Protein AF-A4C3D7-F1 (afdb_monomer)

Organism: NCBI:txid87626

Solvent-accessible surface area (backbone atoms only — not comparable to full-atom values): 3164 Å² total; per-residue (Å²): 136,90,85,78,89,84,52,82,85,48,39,71,60,48,48,54,53,49,51,55,51,43,66,73,72,43,81,86,60,51,71,67,60,51,61,62,46,50,60,49,42,62,75,51,50,62,80,73,108

Secondary structure (DSSP, 8-state):
-------GGGHHHHHHHHHHHHHHH-TTS-HHHHHHHHHHIIIIIGGG-

pLDDT: mean 93.72, std 5.58, range [69.81, 98.25]

Foldseek 3Di:
DDDDDDDLVCLVVVLVVVLVVCVVPVVVDDPVNSVVVSVCCSPPVVVVD

Radius of gyration: 11.98 Å; Cα contacts (8 Å, |Δi|>4): 14; chains: 1; bounding box: 36×16×26 Å

Structure (mmCIF, N/CA/C/O backbone):
data_AF-A4C3D7-F1
#
_entry.id   AF-A4C3D7-F1
#
loop_
_atom_site.group_PDB
_atom_site.id
_atom_site.type_symbol
_atom_site.label_atom_id
_atom_site.label_alt_id
_atom_site.label_comp_id
_atom_site.label_asym_id
_atom_site.label_entity_id
_atom_site.label_seq_id
_atom_site.pdbx_PDB_ins_code
_atom_site.Cartn_x
_atom_site.Cartn_y
_atom_site.Cartn_z
_atom_site.occupancy
_atom_site.B_iso_or_equiv
_atom_site.auth_seq_id
_atom_site.auth_comp_id
_atom_site.auth_asym_id
_atom_site.auth_atom_id
_atom_site.pdbx_PDB_model_num
ATOM 1 N N . MET A 1 1 ? -24.327 3.856 -4.547 1.00 69.81 1 MET A N 1
ATOM 2 C CA . MET A 1 1 ? -22.890 3.655 -4.280 1.00 69.81 1 MET A CA 1
ATOM 3 C C . MET A 1 1 ? -22.729 3.733 -2.778 1.00 69.81 1 MET A C 1
ATOM 5 O O . MET A 1 1 ? -23.052 4.775 -2.224 1.00 69.81 1 MET A O 1
ATOM 9 N N . ASN A 1 2 ? -22.367 2.628 -2.128 1.00 85.50 2 ASN A N 1
ATOM 10 C CA . ASN A 1 2 ? -22.140 2.612 -0.685 1.00 85.50 2 ASN A CA 1
ATOM 11 C C . ASN A 1 2 ? -20.649 2.844 -0.461 1.00 85.50 2 ASN A C 1
ATOM 13 O O . ASN A 1 2 ? -19.835 2.105 -1.008 1.00 85.50 2 ASN A O 1
ATOM 17 N N . ILE A 1 3 ? -20.315 3.898 0.276 1.00 87.25 3 ILE A N 1
ATOM 18 C CA . ILE A 1 3 ? -18.949 4.206 0.692 1.00 87.25 3 ILE A CA 1
ATOM 19 C C . ILE A 1 3 ? -18.899 3.943 2.192 1.00 87.25 3 ILE A C 1
ATOM 21 O O . ILE A 1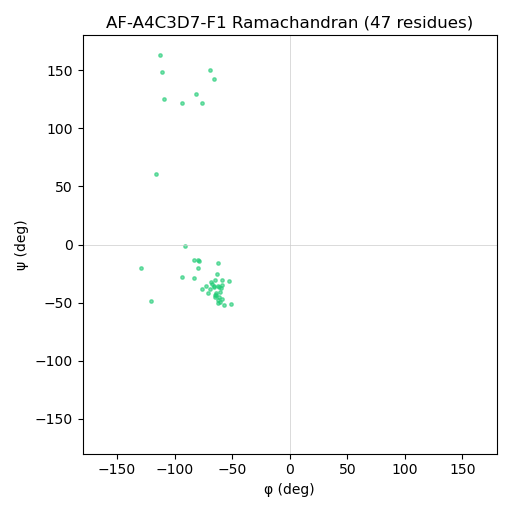 3 ? -19.728 4.472 2.934 1.00 87.25 3 ILE A O 1
ATOM 25 N N . GLU A 1 4 ? -17.960 3.110 2.619 1.00 89.19 4 GLU A N 1
ATOM 26 C CA . GLU A 1 4 ? -17.780 2.728 4.018 1.00 89.19 4 GLU A CA 1
ATOM 27 C C . GLU A 1 4 ? -16.478 3.318 4.560 1.00 89.19 4 GLU A C 1
ATOM 29 O O . GLU A 1 4 ? -15.510 3.499 3.820 1.00 89.19 4 GLU A O 1
ATOM 34 N N . ILE A 1 5 ? -16.462 3.630 5.858 1.00 89.31 5 ILE A N 1
ATOM 35 C CA . ILE A 1 5 ? -15.245 4.078 6.536 1.00 89.31 5 ILE A CA 1
ATOM 36 C C . ILE A 1 5 ? -14.359 2.858 6.778 1.00 89.31 5 ILE A C 1
ATOM 38 O O . ILE A 1 5 ? -14.764 1.909 7.454 1.00 89.31 5 ILE A O 1
ATOM 42 N N . VAL A 1 6 ? -13.147 2.925 6.240 1.00 90.44 6 VAL A N 1
ATOM 43 C CA . VAL A 1 6 ? -12.089 1.931 6.428 1.00 90.44 6 VAL A CA 1
ATOM 44 C C . VAL A 1 6 ? -11.632 1.901 7.886 1.00 90.44 6 VAL A C 1
ATOM 46 O O . VAL A 1 6 ? -11.520 2.934 8.547 1.00 90.44 6 VAL A O 1
ATOM 49 N N . LYS A 1 7 ? -11.340 0.703 8.393 1.00 91.94 7 LYS A N 1
ATOM 50 C CA . LYS A 1 7 ? -10.687 0.480 9.688 1.00 91.94 7 LYS A CA 1
ATOM 51 C C . LYS A 1 7 ? -9.298 -0.109 9.462 1.00 91.94 7 LYS A C 1
ATOM 53 O O . LYS A 1 7 ? -9.037 -0.736 8.441 1.00 91.94 7 LYS A O 1
ATOM 58 N N . LYS A 1 8 ? -8.439 -0.052 10.486 1.00 90.88 8 LYS A N 1
ATOM 59 C CA . LYS A 1 8 ? -7.104 -0.684 10.446 1.00 90.88 8 LYS A CA 1
ATOM 60 C C . LYS A 1 8 ? -7.121 -2.166 10.058 1.00 90.88 8 LYS A C 1
ATOM 62 O O . LYS A 1 8 ? -6.187 -2.647 9.430 1.00 90.88 8 LYS A O 1
ATOM 67 N N . ALA A 1 9 ? -8.184 -2.893 10.404 1.00 92.62 9 ALA A N 1
ATOM 68 C CA . ALA A 1 9 ? -8.342 -4.296 10.021 1.00 92.62 9 ALA A CA 1
ATOM 69 C C . ALA A 1 9 ? -8.435 -4.499 8.494 1.00 92.62 9 ALA A C 1
ATOM 71 O O . ALA A 1 9 ? -8.067 -5.560 7.997 1.00 92.62 9 ALA A O 1
ATOM 72 N N . ASP A 1 10 ? -8.877 -3.482 7.752 1.00 94.44 10 ASP A N 1
ATOM 73 C CA . ASP A 1 10 ? -9.009 -3.530 6.297 1.00 94.44 10 ASP A CA 1
ATOM 74 C C . ASP A 1 10 ? -7.682 -3.227 5.581 1.00 94.44 10 ASP A C 1
ATOM 76 O O . ASP A 1 10 ? -7.552 -3.512 4.391 1.00 94.44 10 ASP A O 1
ATOM 80 N N . HIS A 1 11 ? -6.669 -2.700 6.283 1.00 94.81 11 HIS A N 1
ATOM 81 C CA . HIS A 1 11 ? -5.392 -2.290 5.686 1.00 94.81 11 HIS A CA 1
ATOM 82 C C . HIS A 1 11 ? -4.669 -3.446 4.985 1.00 94.81 11 HIS A C 1
ATOM 84 O O . HIS A 1 11 ? -4.070 -3.247 3.930 1.00 94.81 11 HIS A O 1
ATOM 90 N N . LEU A 1 12 ? -4.779 -4.670 5.514 1.00 94.88 12 LEU A N 1
ATOM 91 C CA . LEU A 1 12 ? -4.211 -5.863 4.877 1.00 94.88 12 LEU A CA 1
ATOM 92 C C . LEU A 1 12 ? -4.838 -6.1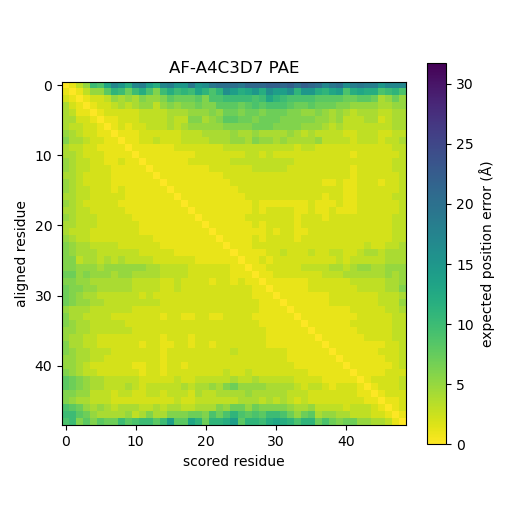43 3.507 1.00 94.88 12 LEU A C 1
ATOM 94 O O . LEU A 1 12 ? -4.151 -6.545 2.577 1.00 94.88 12 LEU A O 1
ATOM 98 N N . LYS A 1 13 ? -6.135 -5.880 3.353 1.00 95.44 13 LYS A N 1
ATOM 99 C CA . LYS A 1 13 ? -6.809 -6.019 2.062 1.00 95.44 13 LYS A CA 1
ATOM 100 C C . LYS A 1 13 ? -6.472 -4.852 1.135 1.00 95.44 13 LYS A C 1
ATOM 102 O O . LYS A 1 13 ? -6.307 -5.036 -0.068 1.00 95.44 13 LYS A O 1
ATOM 107 N N . LEU A 1 14 ? -6.366 -3.645 1.684 1.00 95.38 14 LEU A N 1
ATOM 108 C CA . LEU A 1 14 ? -6.035 -2.450 0.911 1.00 95.38 14 LEU A CA 1
ATOM 109 C C . LEU A 1 14 ? -4.617 -2.502 0.343 1.00 95.38 14 LEU A C 1
ATOM 111 O O . LEU A 1 14 ? -4.424 -2.076 -0.793 1.00 95.38 14 LEU A O 1
ATOM 115 N N . ILE A 1 15 ? -3.644 -3.056 1.076 1.00 97.00 15 ILE A N 1
ATOM 116 C CA . ILE A 1 15 ? -2.268 -3.158 0.573 1.00 97.00 15 ILE A CA 1
ATOM 117 C C . ILE A 1 15 ? -2.157 -4.133 -0.605 1.00 97.00 15 ILE A C 1
ATOM 119 O O . ILE A 1 15 ? -1.411 -3.863 -1.541 1.00 97.00 15 ILE A O 1
ATOM 123 N N . GLU A 1 16 ? -2.943 -5.214 -0.623 1.00 97.44 16 GLU A N 1
ATOM 124 C CA . GLU A 1 16 ? -3.014 -6.132 -1.771 1.00 97.44 16 GLU A CA 1
ATOM 125 C C . GLU A 1 16 ? -3.603 -5.444 -3.011 1.00 97.44 16 GLU A C 1
ATOM 127 O O . GLU A 1 16 ? -3.082 -5.583 -4.119 1.00 97.44 16 GLU A O 1
ATOM 132 N N . ILE A 1 17 ? -4.671 -4.659 -2.825 1.00 96.88 17 ILE A N 1
ATOM 133 C CA . ILE A 1 17 ? -5.302 -3.893 -3.909 1.00 96.88 17 ILE A CA 1
ATOM 134 C C . ILE A 1 17 ? -4.338 -2.833 -4.445 1.00 96.88 17 ILE A C 1
ATOM 136 O O . ILE A 1 17 ? -4.197 -2.688 -5.663 1.00 96.88 17 ILE A O 1
ATOM 140 N N . TRP A 1 18 ? -3.672 -2.103 -3.549 1.00 97.12 18 TRP A N 1
ATOM 141 C CA . TRP A 1 18 ? -2.654 -1.120 -3.902 1.00 97.12 18 TRP A CA 1
ATOM 142 C C . TRP A 1 18 ? -1.533 -1.768 -4.716 1.00 97.12 18 TRP A C 1
ATOM 144 O O . TRP A 1 18 ? -1.270 -1.321 -5.831 1.00 97.12 18 TRP A O 1
ATOM 154 N N . GLU A 1 19 ? -0.949 -2.865 -4.230 1.00 97.69 19 GLU A N 1
ATOM 155 C CA . GLU A 1 19 ? 0.136 -3.562 -4.923 1.00 97.69 19 GLU A CA 1
ATOM 156 C C . GLU A 1 19 ? -0.302 -4.024 -6.318 1.00 97.69 19 GLU A C 1
ATOM 158 O O . GLU A 1 19 ? 0.391 -3.771 -7.304 1.00 97.69 19 GLU A O 1
ATOM 163 N N . SER A 1 20 ? -1.479 -4.649 -6.429 1.00 97.94 20 SER A N 1
ATOM 164 C CA . SER A 1 20 ? -2.002 -5.092 -7.724 1.00 97.94 20 SER A CA 1
ATOM 165 C C . SER A 1 20 ? -2.234 -3.924 -8.686 1.00 97.94 20 SER A C 1
ATOM 167 O O . SER A 1 20 ? -2.018 -4.077 -9.887 1.00 97.94 20 SER A O 1
ATOM 169 N N . SER A 1 21 ? -2.677 -2.773 -8.180 1.00 97.94 21 SER A N 1
ATOM 170 C CA . SER A 1 21 ? -2.930 -1.579 -8.994 1.00 97.94 21 SER A CA 1
ATOM 171 C C . SER A 1 21 ? -1.626 -0.953 -9.486 1.00 97.94 21 SER A C 1
ATOM 173 O O . SER A 1 21 ? -1.524 -0.585 -10.657 1.00 97.94 21 SER A O 1
ATOM 175 N N . VAL A 1 22 ? -0.615 -0.880 -8.613 1.00 97.56 22 VAL A N 1
ATOM 176 C CA . VAL A 1 22 ? 0.726 -0.384 -8.947 1.00 97.56 22 VAL A CA 1
ATOM 177 C C . VAL A 1 22 ? 1.357 -1.279 -10.008 1.00 97.56 22 VAL A C 1
ATOM 179 O O . VAL A 1 22 ? 1.726 -0.779 -11.064 1.00 97.56 22 VAL A O 1
ATOM 182 N N . ARG A 1 23 ? 1.362 -2.604 -9.818 1.00 97.38 23 ARG A N 1
ATOM 183 C CA . ARG A 1 23 ? 1.905 -3.555 -10.808 1.00 97.38 23 ARG A CA 1
ATOM 184 C C . ARG A 1 23 ? 1.218 -3.486 -12.172 1.00 97.38 23 ARG A C 1
ATOM 186 O O . ARG A 1 23 ? 1.847 -3.770 -13.183 1.00 97.38 23 ARG A O 1
ATOM 193 N N . ALA A 1 24 ? -0.065 -3.130 -12.209 1.00 98.25 24 ALA A N 1
ATOM 194 C CA . ALA A 1 24 ? -0.824 -3.034 -13.453 1.00 98.25 24 ALA A CA 1
ATOM 195 C C . ALA A 1 24 ? -0.578 -1.731 -14.234 1.00 98.25 24 ALA A C 1
ATOM 197 O O . ALA A 1 24 ? -0.897 -1.673 -15.419 1.00 98.25 24 ALA A O 1
ATOM 198 N N . THR A 1 25 ? -0.074 -0.678 -13.583 1.00 98.00 25 THR A N 1
ATOM 199 C CA . THR A 1 25 ? -0.047 0.681 -14.160 1.00 98.00 25 THR A CA 1
ATOM 200 C C . THR A 1 25 ? 1.315 1.373 -14.097 1.00 98.00 2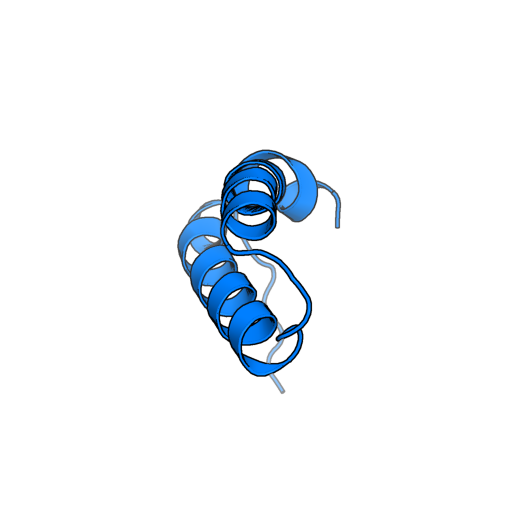5 THR A C 1
ATOM 202 O O . THR A 1 25 ? 1.543 2.307 -14.858 1.00 98.00 25 THR A O 1
ATOM 205 N N . HIS A 1 26 ? 2.211 0.929 -13.216 1.00 97.19 26 HIS A N 1
ATOM 206 C CA . HIS A 1 26 ? 3.539 1.496 -12.981 1.00 97.19 26 HIS A CA 1
ATOM 207 C C . HIS A 1 26 ? 4.612 0.463 -13.350 1.00 97.19 26 HIS A C 1
ATOM 209 O O . HIS A 1 26 ? 5.405 0.038 -12.514 1.00 97.19 26 HIS A O 1
ATOM 215 N N . ASP A 1 27 ? 4.629 0.050 -14.616 1.00 95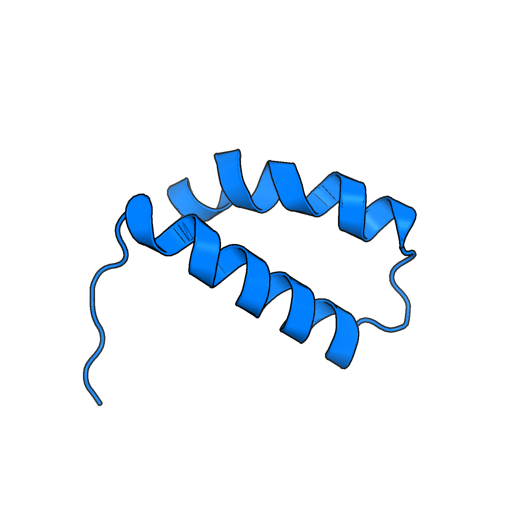.94 27 ASP A N 1
ATOM 216 C CA . ASP A 1 27 ? 5.634 -0.862 -15.185 1.00 95.94 27 ASP A CA 1
ATOM 217 C C . ASP A 1 27 ? 7.069 -0.301 -15.148 1.00 95.94 27 ASP A C 1
ATOM 219 O O . ASP A 1 27 ? 8.038 -1.046 -15.279 1.00 95.94 27 ASP A O 1
ATOM 223 N N . PHE A 1 28 ? 7.204 1.008 -14.938 1.00 96.44 28 PHE A N 1
ATOM 224 C CA . PHE A 1 28 ? 8.471 1.707 -14.747 1.00 96.44 28 PHE A CA 1
ATOM 225 C C . PHE A 1 28 ? 9.065 1.570 -13.336 1.00 96.44 28 PHE A C 1
ATOM 227 O O . PHE A 1 28 ? 10.222 1.943 -13.141 1.00 96.44 28 PHE A O 1
ATOM 234 N N . LEU A 1 29 ? 8.290 1.111 -12.347 1.00 97.00 29 LEU A N 1
ATOM 235 C CA . LEU A 1 29 ? 8.748 0.975 -10.965 1.00 97.00 29 LEU A CA 1
ATOM 236 C C . LEU A 1 29 ? 9.534 -0.330 -10.806 1.00 97.00 29 LEU A C 1
ATOM 238 O O . LEU A 1 29 ? 9.049 -1.399 -11.186 1.00 97.00 29 LEU A O 1
ATOM 242 N N . ALA A 1 30 ? 10.734 -0.258 -10.230 1.00 97.25 30 ALA A N 1
ATOM 243 C CA . ALA A 1 30 ? 11.509 -1.457 -9.949 1.00 97.25 30 ALA A CA 1
ATOM 244 C C . ALA A 1 30 ? 10.856 -2.277 -8.825 1.00 97.25 30 ALA A C 1
ATOM 246 O O . ALA A 1 30 ? 10.219 -1.745 -7.915 1.00 97.25 30 ALA A O 1
ATOM 247 N N . GLU A 1 31 ? 11.038 -3.598 -8.874 1.00 96.75 31 GLU A N 1
ATOM 248 C CA . GLU A 1 31 ? 10.488 -4.499 -7.856 1.00 96.75 31 GLU A CA 1
ATOM 249 C C . GLU A 1 31 ? 11.027 -4.173 -6.457 1.00 96.75 31 GLU A C 1
ATOM 251 O O . GLU A 1 31 ? 10.283 -4.235 -5.484 1.00 96.75 31 GLU A O 1
ATOM 256 N N . GLU A 1 32 ? 12.305 -3.798 -6.362 1.00 97.12 32 GLU A N 1
ATOM 257 C CA . GLU A 1 32 ? 12.941 -3.405 -5.102 1.00 97.12 32 GLU A CA 1
ATOM 258 C C . GLU A 1 32 ? 12.253 -2.185 -4.477 1.00 97.12 32 GLU A C 1
ATOM 260 O O . GLU A 1 32 ? 11.812 -2.264 -3.331 1.00 97.12 32 GLU A O 1
ATOM 265 N 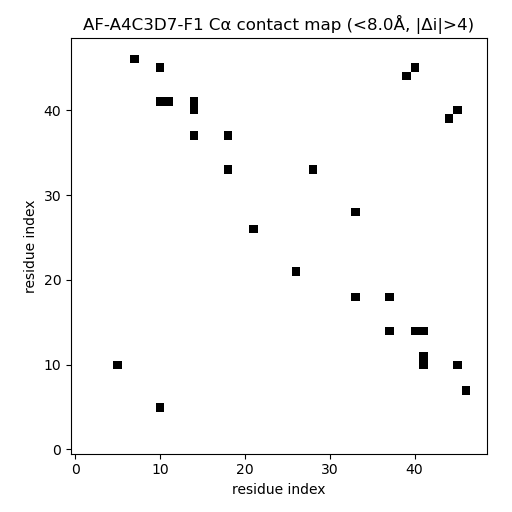N . ASP A 1 33 ? 12.032 -1.128 -5.263 1.00 97.69 33 ASP A N 1
ATOM 266 C CA . ASP A 1 33 ? 11.354 0.089 -4.811 1.00 97.69 33 ASP A CA 1
ATOM 267 C C . ASP A 1 33 ? 9.920 -0.216 -4.348 1.00 97.69 33 ASP A C 1
ATOM 269 O O . ASP A 1 33 ? 9.456 0.289 -3.324 1.00 97.69 33 ASP A O 1
ATOM 273 N N . LEU A 1 34 ? 9.198 -1.078 -5.075 1.00 97.19 34 LEU A N 1
ATOM 274 C CA . LEU A 1 34 ? 7.845 -1.493 -4.698 1.00 97.19 34 LEU A CA 1
ATOM 275 C C . LEU A 1 34 ? 7.837 -2.201 -3.336 1.00 97.19 34 LEU A C 1
ATOM 277 O O . LEU A 1 34 ? 6.980 -1.903 -2.496 1.00 97.19 34 LEU A O 1
ATOM 281 N N . GLN A 1 35 ? 8.778 -3.121 -3.103 1.00 97.12 35 GLN A N 1
ATOM 282 C CA . GLN A 1 35 ? 8.882 -3.839 -1.831 1.00 97.12 35 GLN A CA 1
ATOM 283 C C . GLN A 1 35 ? 9.305 -2.924 -0.675 1.00 97.12 35 GLN A C 1
ATOM 285 O O . GLN A 1 35 ? 8.839 -3.134 0.444 1.00 97.12 35 GLN A O 1
ATOM 290 N N . GLU A 1 36 ? 10.119 -1.895 -0.926 1.00 97.12 36 GLU A N 1
ATOM 291 C CA . GLU A 1 36 ? 10.463 -0.881 0.080 1.00 97.12 36 GLU A CA 1
ATOM 292 C C . GLU A 1 36 ? 9.269 0.017 0.438 1.00 97.12 36 GLU A C 1
ATOM 294 O O . GLU A 1 36 ? 9.052 0.342 1.608 1.00 97.12 36 GLU A O 1
ATOM 299 N N . LEU A 1 37 ? 8.443 0.380 -0.548 1.00 96.94 37 LEU A N 1
A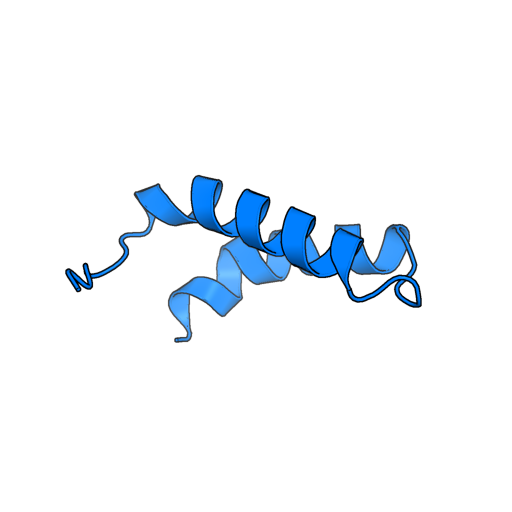TOM 300 C CA . LEU A 1 37 ? 7.263 1.226 -0.345 1.00 96.94 37 LEU A CA 1
ATOM 301 C C . LEU A 1 37 ? 6.121 0.496 0.373 1.00 96.94 37 LEU A C 1
ATOM 303 O O . LEU A 1 37 ? 5.414 1.099 1.182 1.00 96.94 37 LEU A O 1
ATOM 307 N N . LYS A 1 38 ? 5.930 -0.799 0.103 1.00 96.50 38 LYS A N 1
ATOM 308 C CA . LYS A 1 38 ? 4.819 -1.602 0.638 1.00 96.50 38 LYS A CA 1
ATOM 309 C C . LYS A 1 38 ? 4.642 -1.521 2.171 1.00 96.50 38 LYS A C 1
ATOM 311 O O . LYS A 1 38 ? 3.521 -1.232 2.601 1.00 96.50 38 LYS A O 1
ATOM 316 N N . PRO A 1 39 ? 5.670 -1.738 3.020 1.00 96.31 39 PRO A N 1
ATOM 317 C CA . PRO A 1 39 ? 5.520 -1.613 4.472 1.00 96.31 39 PRO A CA 1
ATOM 318 C C . PRO A 1 39 ? 5.235 -0.170 4.910 1.00 96.31 39 PRO A C 1
ATOM 320 O O . PRO A 1 39 ? 4.421 0.039 5.806 1.00 96.31 39 PRO A O 1
ATOM 323 N N . LEU A 1 40 ? 5.816 0.834 4.244 1.00 96.31 40 LEU A N 1
ATOM 324 C CA . LEU A 1 40 ? 5.565 2.246 4.556 1.00 96.31 40 LEU A CA 1
ATOM 325 C C . LEU A 1 40 ? 4.102 2.629 4.287 1.00 96.31 40 LEU A C 1
ATOM 327 O O . LEU A 1 40 ? 3.471 3.312 5.095 1.00 96.31 40 LEU A O 1
ATOM 331 N N . ILE A 1 41 ? 3.535 2.149 3.176 1.00 95.50 41 ILE A N 1
ATOM 332 C CA . ILE A 1 41 ? 2.120 2.354 2.837 1.00 95.50 41 ILE A CA 1
ATOM 333 C C . ILE A 1 41 ? 1.213 1.717 3.889 1.00 95.50 41 ILE A C 1
ATOM 335 O O . ILE A 1 41 ? 0.300 2.376 4.391 1.00 95.50 41 ILE A O 1
ATOM 339 N N . LEU A 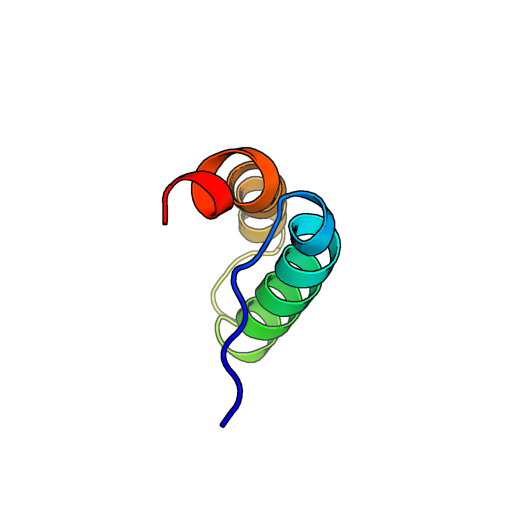1 42 ? 1.496 0.463 4.248 1.00 94.62 42 LEU A N 1
ATOM 340 C CA . LEU A 1 42 ? 0.695 -0.299 5.200 1.00 94.62 42 LEU A CA 1
ATOM 341 C C . LEU A 1 42 ? 0.702 0.317 6.608 1.00 94.62 42 LEU A C 1
ATOM 343 O O . LEU A 1 42 ? -0.343 0.366 7.260 1.00 94.62 42 LEU A O 1
ATOM 347 N N . GLU A 1 43 ? 1.872 0.750 7.078 1.00 92.88 43 GLU A N 1
ATOM 348 C CA . GLU A 1 43 ? 2.079 1.157 8.470 1.00 92.88 43 GLU A CA 1
ATOM 349 C C . GLU A 1 43 ? 1.893 2.656 8.713 1.00 92.88 43 GLU A C 1
ATOM 351 O O . GLU A 1 43 ? 1.545 3.042 9.828 1.00 92.88 43 GLU A O 1
ATOM 356 N N . GLN A 1 44 ? 2.137 3.502 7.707 1.00 90.06 44 GLN A N 1
ATOM 357 C CA . GLN A 1 44 ? 2.172 4.956 7.890 1.00 90.06 44 GLN A CA 1
ATOM 358 C C . GLN A 1 44 ? 1.140 5.681 7.032 1.00 90.06 44 GLN A C 1
ATOM 360 O O . GLN A 1 44 ? 0.412 6.532 7.540 1.00 90.06 44 GLN A O 1
ATOM 365 N N . TYR A 1 45 ? 1.059 5.367 5.738 1.00 91.50 45 TYR A N 1
ATOM 366 C CA . TYR A 1 45 ? 0.297 6.216 4.820 1.00 91.50 45 TYR A CA 1
ATOM 367 C C . TYR A 1 45 ? -1.206 5.939 4.806 1.00 91.50 45 TYR A C 1
ATOM 369 O O . TYR A 1 45 ? -1.967 6.878 4.594 1.00 91.50 45 TYR A O 1
ATOM 377 N N . PHE A 1 46 ? -1.661 4.713 5.090 1.00 91.62 46 PHE A N 1
ATOM 378 C CA . PHE A 1 46 ? -3.102 4.460 5.225 1.00 91.62 46 PHE A CA 1
ATOM 379 C C . PHE A 1 46 ? -3.745 5.191 6.409 1.00 91.62 46 PHE A C 1
ATOM 381 O O . PHE A 1 46 ? -4.907 5.564 6.316 1.00 91.62 46 PHE A O 1
ATOM 388 N N . ASP A 1 47 ? -3.003 5.438 7.491 1.00 87.06 47 ASP A N 1
ATOM 389 C CA . ASP A 1 47 ? -3.507 6.198 8.644 1.00 87.06 47 ASP A CA 1
ATOM 390 C C . ASP A 1 47 ? -3.487 7.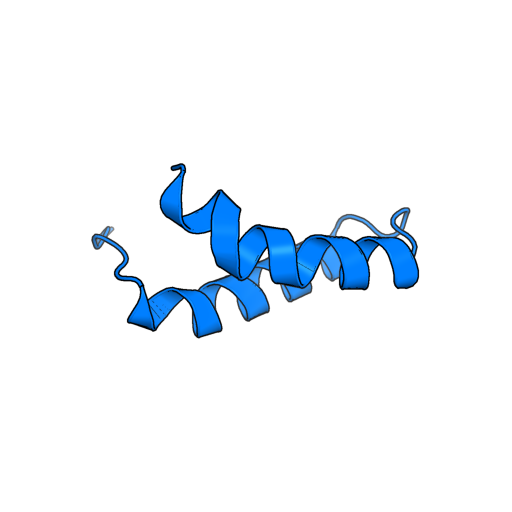724 8.416 1.00 87.06 47 ASP A C 1
ATOM 392 O O . ASP A 1 47 ? -4.062 8.474 9.205 1.00 87.06 47 ASP A O 1
ATOM 396 N N . ALA A 1 48 ? -2.791 8.199 7.378 1.00 85.38 48 ALA A N 1
ATOM 397 C CA . ALA A 1 48 ? -2.566 9.621 7.126 1.00 85.38 48 ALA A CA 1
ATOM 398 C C . ALA A 1 48 ? -3.638 10.281 6.234 1.00 85.38 48 ALA A C 1
ATOM 400 O O . ALA A 1 48 ? -3.534 11.482 5.967 1.00 85.38 48 ALA A O 1
ATOM 401 N N . VAL A 1 49 ? -4.628 9.518 5.757 1.00 75.88 49 VAL A N 1
ATOM 402 C CA . VAL A 1 49 ? -5.636 9.936 4.762 1.00 75.88 49 VAL A CA 1
ATOM 403 C C . VAL A 1 49 ? -7.071 9.725 5.224 1.00 75.88 49 VAL A C 1
ATOM 405 O 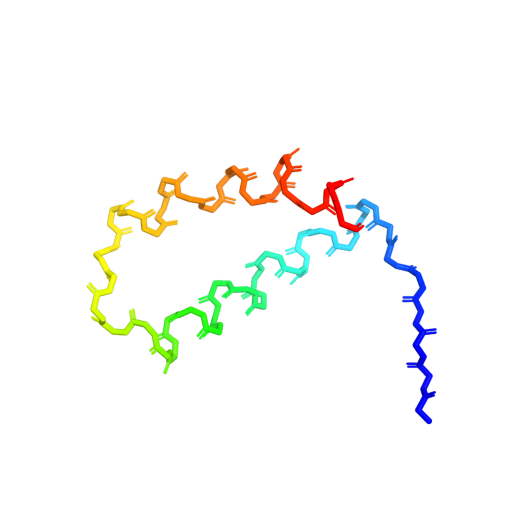O . VAL A 1 49 ? -7.317 8.828 6.058 1.00 75.88 49 VAL A O 1
#

Sequence (49 aa):
MNIEIVKKADHLKLIEIWESSVRATHDFLAEEDLQELKPLILEQYFDAV

Nearest PDB structures (foldseek):
  2kcw-assembly1_A  TM=9.248E-01  e=2.234E-01  Escherichia coli K-12
  4c2m-assembly2_S  TM=4.297E-01  e=5.154E+00  Saccharomyces cerevisiae

Mean predicted aligned error: 3.19 Å